Protein AF-A0A817L9W0-F1 (afdb_monomer_lite)

Radius of gyration: 20.95 Å; chains: 1; bounding box: 48×30×59 Å

Secondary structure (DSSP, 8-state):
---TTEE----TTTS------------TT--TT------------SSPPSEE------S--SSTTT--PPTT-S--PPP----EEEEEEEEPTT--EEEEEEEE--

Structure (mmCIF, N/CA/C/O backbone):
data_AF-A0A817L9W0-F1
#
_entry.id   AF-A0A817L9W0-F1
#
loop_
_atom_site.group_PDB
_atom_site.id
_atom_site.type_symbol
_atom_site.label_atom_id
_atom_site.label_alt_id
_atom_site.label_comp_id
_atom_site.label_asym_id
_atom_site.label_entity_id
_atom_site.label_seq_id
_atom_site.pdbx_PDB_ins_code
_atom_site.Cartn_x
_atom_site.Cartn_y
_atom_site.Cartn_z
_a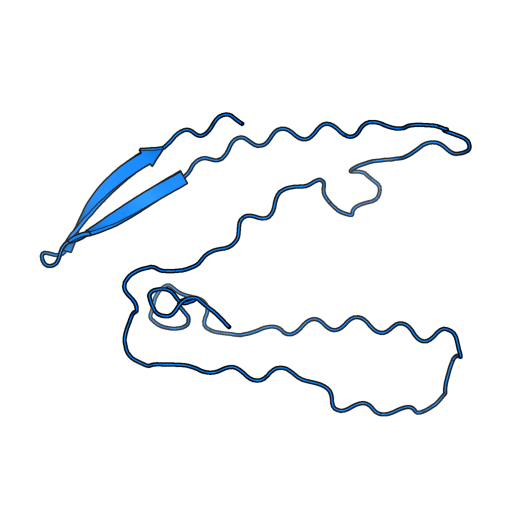tom_site.occupancy
_atom_site.B_iso_or_equiv
_atom_site.auth_seq_id
_atom_site.auth_comp_id
_atom_site.auth_asym_id
_atom_site.auth_atom_id
_atom_site.pdbx_PDB_model_num
ATOM 1 N N . GLU A 1 1 ? -13.184 -11.015 0.158 1.00 76.12 1 GLU A N 1
ATOM 2 C CA . GLU A 1 1 ? -14.066 -10.280 1.092 1.00 76.12 1 GLU A CA 1
ATOM 3 C C . GLU A 1 1 ? -13.338 -10.066 2.410 1.00 76.12 1 GLU A C 1
ATOM 5 O O . GLU A 1 1 ? -12.434 -10.840 2.706 1.00 76.12 1 GLU A O 1
ATOM 10 N N . PHE A 1 2 ? -13.691 -9.031 3.174 1.00 86.88 2 PHE A N 1
ATOM 11 C CA . PHE A 1 2 ? -13.163 -8.853 4.532 1.00 86.88 2 PHE A CA 1
ATOM 12 C C . PHE A 1 2 ? -13.847 -9.811 5.517 1.00 86.88 2 PHE A C 1
ATOM 14 O O . PHE A 1 2 ? -15.018 -10.141 5.303 1.00 86.88 2 PHE A O 1
ATOM 21 N N . PRO A 1 3 ? -13.165 -10.230 6.602 1.00 92.50 3 PRO A N 1
ATOM 22 C CA . PRO A 1 3 ? -13.812 -10.952 7.692 1.00 92.50 3 PRO A CA 1
ATOM 23 C C . PRO A 1 3 ? -15.054 -10.206 8.194 1.00 92.50 3 PRO A C 1
ATOM 25 O O . PRO A 1 3 ? -15.073 -8.978 8.251 1.00 92.50 3 PRO A O 1
ATOM 28 N N . ALA A 1 4 ? -16.100 -10.936 8.588 1.00 91.19 4 ALA A N 1
ATOM 29 C CA . ALA A 1 4 ? -17.378 -10.328 8.977 1.00 91.19 4 ALA A CA 1
ATOM 30 C C . ALA A 1 4 ? -17.247 -9.306 10.126 1.00 91.19 4 ALA A C 1
ATOM 32 O O . ALA A 1 4 ? -17.977 -8.316 10.161 1.00 91.19 4 ALA A O 1
ATOM 33 N N . ILE A 1 5 ? -16.294 -9.539 11.032 1.00 94.12 5 ILE A N 1
ATOM 34 C CA . ILE A 1 5 ? -16.035 -8.727 12.228 1.00 94.12 5 IL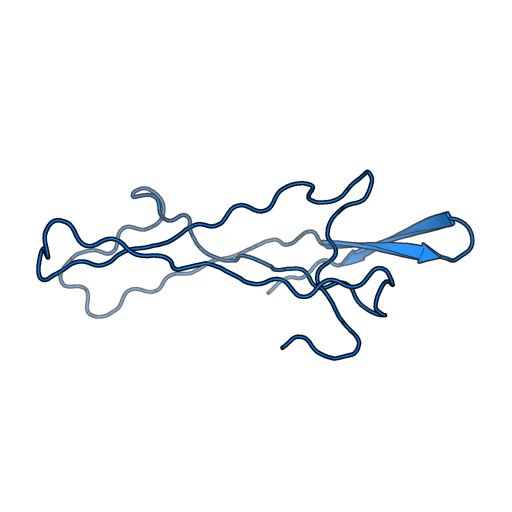E A CA 1
ATOM 35 C C . ILE A 1 5 ? -15.127 -7.516 11.982 1.00 94.12 5 ILE A C 1
ATOM 37 O O . ILE A 1 5 ? -14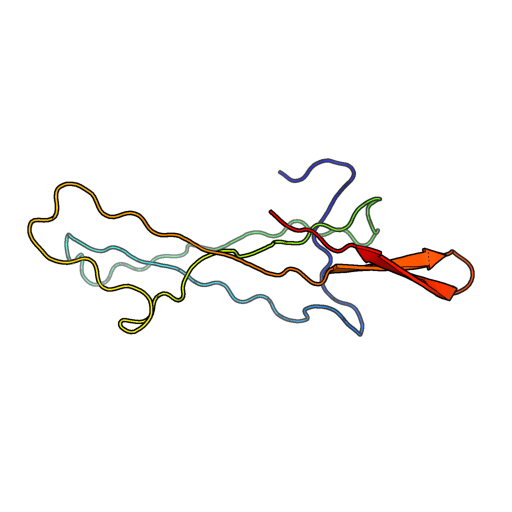.930 -6.733 12.909 1.00 94.12 5 ILE A O 1
ATOM 41 N N . SER A 1 6 ? -14.569 -7.344 10.777 1.00 92.06 6 SER A N 1
ATOM 42 C CA . SER A 1 6 ? -13.600 -6.277 10.503 1.00 92.06 6 SER A CA 1
ATOM 43 C C . SER A 1 6 ? -13.831 -5.544 9.186 1.00 92.06 6 SER A C 1
ATOM 45 O O . SER A 1 6 ? -14.391 -6.096 8.242 1.00 92.06 6 SER A O 1
ATOM 47 N N . GLY A 1 7 ? -13.460 -4.267 9.106 1.00 90.50 7 GLY A N 1
ATOM 48 C CA . GLY A 1 7 ? -13.636 -3.445 7.904 1.00 90.50 7 GLY A CA 1
ATOM 49 C C . GLY A 1 7 ? -12.647 -2.287 7.844 1.00 90.50 7 GLY A C 1
ATOM 50 O O . GLY A 1 7 ? -12.060 -1.940 8.856 1.00 90.50 7 GLY A O 1
ATOM 51 N N . TYR A 1 8 ? -12.448 -1.713 6.659 1.00 89.00 8 TYR A N 1
ATOM 52 C CA . TYR A 1 8 ? -11.607 -0.526 6.488 1.00 89.00 8 TYR A CA 1
ATOM 53 C C . TYR A 1 8 ? -12.465 0.732 6.667 1.00 89.00 8 TYR A C 1
ATOM 55 O O . TYR A 1 8 ? -13.450 0.901 5.938 1.00 89.00 8 TYR A O 1
ATOM 63 N N . SER A 1 9 ? -12.126 1.565 7.647 1.00 86.69 9 SER A N 1
ATOM 64 C CA . SER A 1 9 ? -12.876 2.784 7.974 1.00 86.69 9 SER A CA 1
ATOM 65 C C . SER A 1 9 ? -12.590 3.888 6.953 1.00 86.69 9 SER A C 1
ATOM 67 O O . SER A 1 9 ? -11.448 4.080 6.531 1.00 86.69 9 SER A O 1
ATOM 69 N N . VAL A 1 10 ? -13.644 4.567 6.497 1.00 87.06 10 VAL A N 1
ATOM 70 C CA . VAL A 1 10 ? -13.564 5.677 5.537 1.00 87.06 10 VAL A CA 1
ATOM 71 C C . VAL A 1 10 ? -14.566 6.773 5.905 1.00 87.06 10 VAL A C 1
ATOM 73 O O . VAL A 1 10 ? -15.714 6.486 6.255 1.00 87.06 10 VAL A O 1
ATOM 76 N N . GLY A 1 11 ? -14.179 8.036 5.710 1.00 81.38 11 GLY A N 1
ATOM 77 C CA . GLY A 1 11 ? -15.020 9.206 5.981 1.00 81.38 11 GLY A CA 1
ATOM 78 C C . GLY A 1 11 ? -14.883 9.786 7.398 1.00 81.38 11 GLY A C 1
ATOM 79 O O . GLY A 1 11 ? -13.888 9.609 8.078 1.00 81.38 11 GLY A O 1
ATOM 80 N N . GLY A 1 12 ? -15.859 10.579 7.842 1.00 77.06 12 GLY A N 1
ATOM 81 C CA . GLY A 1 12 ? -15.771 11.278 9.132 1.00 77.06 12 GLY A CA 1
ATOM 82 C C . GLY A 1 12 ? -14.769 12.442 9.156 1.00 77.06 12 GLY A C 1
ATOM 83 O O . GLY A 1 12 ? -14.188 12.831 8.138 1.00 77.06 12 GLY A O 1
ATOM 84 N N . ASP A 1 13 ? -14.606 13.047 10.332 1.00 78.69 13 ASP A N 1
ATOM 85 C CA . ASP A 1 13 ? -13.842 14.293 10.473 1.00 78.69 13 ASP A CA 1
ATOM 86 C C . ASP A 1 13 ? -12.323 14.085 10.385 1.00 78.69 13 ASP A C 1
ATOM 88 O O . ASP A 1 13 ? -11.611 14.998 9.959 1.00 78.69 13 ASP A O 1
ATOM 92 N N . PHE A 1 14 ? -11.850 12.875 10.706 1.00 71.75 14 PHE A N 1
ATOM 93 C CA . PHE A 1 14 ? -10.427 12.542 10.836 1.00 71.75 14 PHE A CA 1
ATOM 94 C C . PHE A 1 14 ? -9.925 11.447 9.878 1.00 71.75 14 PHE A C 1
ATOM 96 O O . PHE A 1 14 ? -8.731 11.158 9.899 1.00 71.75 14 PHE A O 1
ATOM 103 N N . GLU A 1 15 ? -10.777 10.842 9.040 1.00 73.69 15 GLU A N 1
ATOM 104 C CA . GLU A 1 15 ? -10.359 9.765 8.124 1.00 73.69 15 GLU A CA 1
ATOM 105 C C . GLU A 1 15 ? -10.319 10.213 6.651 1.00 73.69 15 GLU A C 1
ATOM 107 O O . GLU A 1 15 ? -10.567 11.370 6.290 1.00 73.69 15 GLU A O 1
ATOM 112 N N . ILE A 1 16 ? -9.955 9.273 5.775 1.00 76.06 16 ILE A N 1
ATOM 113 C CA . ILE A 1 16 ? -9.792 9.480 4.335 1.00 76.06 16 ILE A CA 1
ATOM 114 C C . ILE A 1 16 ? -11.121 9.935 3.712 1.00 76.06 16 ILE A C 1
ATOM 116 O O . ILE A 1 16 ? -12.129 9.232 3.775 1.00 76.06 16 ILE A O 1
ATOM 120 N N . LYS A 1 17 ? -11.107 11.106 3.061 1.00 82.81 17 LYS A N 1
ATOM 121 C CA . LYS A 1 17 ? -12.293 11.707 2.415 1.00 82.81 17 LYS A CA 1
ATOM 122 C C . LYS A 1 17 ? -12.421 11.382 0.928 1.00 82.81 17 LYS A C 1
ATOM 124 O O . LYS A 1 17 ? -13.505 11.496 0.363 1.00 82.81 17 LYS A O 1
ATOM 129 N N . TYR A 1 18 ? -11.320 10.985 0.296 1.00 86.12 18 TYR A N 1
ATOM 130 C CA . TYR A 1 18 ? -11.246 10.743 -1.141 1.00 86.12 18 TYR A CA 1
ATOM 131 C C . TYR A 1 18 ? -10.560 9.416 -1.421 1.00 86.12 18 TYR A C 1
ATOM 133 O O . TYR A 1 18 ? -9.561 9.080 -0.793 1.00 86.12 18 TYR A O 1
ATOM 141 N N . ASN A 1 19 ? -11.072 8.694 -2.410 1.00 85.69 19 ASN A N 1
ATOM 142 C CA . ASN A 1 19 ? -10.444 7.478 -2.900 1.00 85.69 19 ASN A CA 1
ATOM 143 C C . ASN A 1 19 ? -9.655 7.805 -4.166 1.00 85.69 19 ASN A C 1
ATOM 145 O O . ASN A 1 19 ? -10.185 8.439 -5.080 1.00 85.69 19 ASN A O 1
ATOM 149 N N . MET A 1 20 ? -8.409 7.346 -4.228 1.00 89.00 20 MET A N 1
ATOM 150 C CA . MET A 1 20 ? -7.593 7.396 -5.435 1.00 89.00 20 MET A CA 1
ATOM 151 C C . MET A 1 20 ? -7.486 5.989 -6.010 1.00 89.00 20 MET A C 1
ATOM 153 O O . MET A 1 20 ? -7.133 5.051 -5.299 1.00 89.00 20 MET A O 1
ATOM 157 N N . VAL A 1 21 ? -7.774 5.845 -7.301 1.00 90.25 21 VAL A N 1
ATOM 158 C CA . VAL A 1 21 ? -7.580 4.581 -8.013 1.00 90.25 21 VAL A CA 1
ATOM 159 C C . VAL A 1 21 ? -6.355 4.718 -8.904 1.00 90.25 21 VAL A C 1
ATOM 161 O O . VAL A 1 21 ? -6.351 5.517 -9.838 1.00 90.25 21 VAL A O 1
ATOM 164 N N . GLN A 1 22 ? -5.320 3.932 -8.614 1.00 92.50 22 GLN A N 1
ATOM 165 C CA . GLN A 1 22 ? -4.154 3.778 -9.477 1.00 92.50 22 GLN A CA 1
ATOM 166 C C . GLN A 1 22 ? -4.344 2.528 -10.344 1.00 92.50 22 GLN A C 1
ATOM 168 O O . GLN A 1 22 ? -4.636 1.451 -9.828 1.00 92.50 22 GLN A O 1
ATOM 173 N N . MET A 1 23 ? -4.196 2.668 -11.663 1.00 92.75 23 MET A N 1
ATOM 174 C CA . MET A 1 23 ? -4.299 1.561 -12.621 1.00 92.75 23 MET A CA 1
ATOM 175 C C . MET A 1 23 ? -2.987 1.417 -13.383 1.00 92.75 23 MET A C 1
ATOM 177 O O . MET A 1 23 ? -2.453 2.402 -13.890 1.00 92.75 23 MET A O 1
ATOM 181 N N . HIS A 1 24 ? -2.482 0.190 -13.475 1.00 93.31 24 HIS A N 1
ATOM 182 C CA . HIS A 1 24 ? -1.279 -0.143 -14.234 1.00 93.31 24 HIS A CA 1
ATOM 183 C C . HIS A 1 24 ? -1.696 -0.876 -15.509 1.00 93.31 24 HIS A C 1
ATOM 185 O O . HIS A 1 24 ? -2.335 -1.925 -15.438 1.00 93.31 24 HIS A O 1
ATOM 191 N N . TYR A 1 25 ? -1.339 -0.326 -16.669 1.00 92.62 25 TYR A N 1
ATOM 192 C CA . TYR A 1 25 ? -1.593 -0.945 -17.967 1.00 92.62 25 TYR A CA 1
ATOM 193 C C . TYR A 1 25 ? -0.295 -1.513 -18.530 1.00 92.62 25 TYR A C 1
ATOM 195 O O . TYR A 1 25 ? 0.672 -0.777 -18.708 1.00 92.62 25 TYR A O 1
ATOM 203 N N . ASP A 1 26 ? -0.307 -2.798 -18.868 1.00 94.19 26 ASP A N 1
ATOM 204 C CA . ASP A 1 26 ? 0.727 -3.421 -19.688 1.00 94.19 26 ASP A CA 1
ATOM 205 C C . ASP A 1 26 ? 0.156 -3.672 -21.093 1.00 94.19 26 ASP A C 1
ATOM 207 O O . ASP A 1 26 ? -0.831 -4.393 -21.262 1.00 94.19 26 ASP A O 1
ATOM 211 N N . ASN A 1 27 ? 0.727 -3.019 -22.108 1.00 93.69 27 ASN A N 1
ATOM 212 C CA . ASN A 1 27 ? 0.265 -3.078 -23.499 1.00 93.69 27 ASN A CA 1
ATOM 213 C C . ASN A 1 27 ? 1.378 -3.597 -24.428 1.00 93.69 27 ASN A C 1
ATOM 215 O O . ASN A 1 27 ? 1.814 -2.875 -25.331 1.00 93.69 27 ASN A O 1
ATOM 219 N N . PRO A 1 28 ? 1.835 -4.853 -24.266 1.00 95.12 28 PRO A N 1
ATOM 220 C CA . PRO A 1 28 ? 2.981 -5.375 -25.014 1.00 95.12 28 PRO A CA 1
ATOM 221 C C . PRO A 1 28 ? 2.695 -5.490 -26.518 1.00 95.12 28 PRO A C 1
ATOM 223 O O . PRO A 1 28 ? 3.603 -5.421 -27.339 1.00 95.12 28 PRO A O 1
ATOM 226 N N . LYS A 1 29 ? 1.417 -5.634 -26.894 1.00 95.44 29 LYS A N 1
ATOM 227 C CA . LYS A 1 29 ? 0.955 -5.722 -28.289 1.00 95.44 29 LYS A CA 1
ATOM 228 C C . LYS A 1 29 ? 0.688 -4.356 -28.930 1.00 95.44 29 LYS A C 1
ATOM 230 O O . LYS A 1 29 ? 0.248 -4.320 -30.073 1.00 95.44 29 LYS A O 1
ATOM 235 N N . GLN A 1 30 ? 0.907 -3.265 -28.190 1.00 92.12 30 GLN A N 1
ATOM 236 C CA . GLN A 1 30 ? 0.744 -1.882 -28.648 1.00 92.12 30 GLN A CA 1
ATOM 237 C C . GLN A 1 30 ? -0.593 -1.633 -29.358 1.00 92.12 30 GLN A C 1
ATOM 239 O O . GLN A 1 30 ? -0.651 -0.972 -30.391 1.00 92.12 30 GLN A O 1
ATOM 244 N N . ILE A 1 31 ? -1.684 -2.190 -28.821 1.00 95.44 31 ILE A N 1
ATOM 245 C CA . ILE A 1 31 ? -2.993 -2.112 -29.475 1.00 95.44 31 ILE A CA 1
ATOM 246 C C . ILE A 1 31 ? -3.438 -0.642 -29.479 1.00 95.44 31 ILE A C 1
ATOM 248 O O . ILE A 1 31 ? -3.637 -0.078 -28.396 1.00 95.44 31 ILE A O 1
ATOM 252 N N . PRO A 1 32 ? -3.594 -0.009 -30.655 1.00 93.69 32 PRO A N 1
ATOM 253 C CA . PRO A 1 32 ? -3.936 1.401 -30.730 1.00 93.69 32 PRO A CA 1
ATOM 254 C C . PRO A 1 32 ? -5.415 1.613 -30.408 1.00 93.69 32 PRO A C 1
ATOM 256 O O . PRO A 1 32 ? -6.253 0.742 -30.645 1.00 93.69 32 PRO A O 1
ATOM 259 N N . ASN A 1 33 ? -5.740 2.802 -29.898 1.00 93.81 33 ASN A N 1
ATOM 260 C CA . ASN A 1 33 ? -7.116 3.266 -29.675 1.00 93.81 33 ASN A CA 1
ATOM 261 C C . ASN A 1 33 ? -7.979 2.342 -28.796 1.00 93.81 33 ASN A C 1
ATOM 263 O O . ASN A 1 33 ? -9.210 2.395 -28.852 1.00 93.81 33 ASN A O 1
ATOM 267 N N . ARG A 1 34 ? -7.359 1.497 -27.964 1.00 91.00 34 ARG A N 1
ATOM 268 C CA . ARG A 1 34 ? -8.086 0.661 -27.011 1.00 91.00 34 ARG A CA 1
ATOM 269 C C . ARG A 1 34 ? -8.649 1.543 -25.902 1.00 91.00 34 ARG A C 1
ATOM 271 O O . ARG A 1 34 ? -7.900 2.102 -25.106 1.00 91.00 34 ARG A O 1
ATOM 278 N N . ARG A 1 35 ? -9.975 1.629 -25.834 1.00 92.19 35 ARG A N 1
ATOM 279 C CA . ARG A 1 35 ? -10.683 2.217 -24.699 1.00 92.19 35 ARG A CA 1
ATOM 280 C C . ARG A 1 35 ? -11.004 1.123 -23.698 1.00 92.19 35 ARG A C 1
ATOM 282 O O . ARG A 1 35 ? -11.512 0.071 -24.075 1.00 92.19 35 ARG A O 1
ATOM 289 N N . ASP A 1 36 ? -10.715 1.399 -22.442 1.00 90.81 36 ASP A N 1
ATOM 290 C CA . ASP A 1 36 ? -11.026 0.518 -21.333 1.00 90.81 36 ASP A CA 1
ATOM 291 C C . ASP A 1 36 ? -11.983 1.222 -20.359 1.00 90.81 36 ASP A C 1
ATOM 293 O O . ASP A 1 36 ? -12.022 2.454 -20.294 1.00 90.81 36 ASP A O 1
ATOM 297 N N . SER A 1 37 ? -12.812 0.443 -19.669 1.00 90.69 37 SER A N 1
ATOM 298 C CA . SER A 1 37 ? -13.795 0.936 -18.698 1.00 90.69 37 SER A CA 1
ATOM 299 C C . SER A 1 37 ? -13.740 0.132 -17.401 1.00 90.69 37 SER A C 1
ATOM 301 O O . SER A 1 37 ? -14.778 -0.224 -16.835 1.00 90.69 37 SER A O 1
ATOM 303 N N . LEU A 1 38 ? -12.529 -0.212 -16.962 1.00 89.38 38 LEU A N 1
ATOM 304 C CA . LEU A 1 38 ? -12.306 -0.857 -15.679 1.00 89.38 38 LEU A CA 1
ATOM 305 C C . LEU A 1 38 ? -12.496 0.132 -14.527 1.00 89.38 38 LEU A C 1
ATOM 307 O O . LEU A 1 38 ? -12.438 1.353 -14.673 1.00 89.38 38 LEU A O 1
ATOM 311 N N . GLY A 1 39 ? -12.747 -0.421 -13.350 1.00 89.19 39 GLY A N 1
ATOM 312 C CA . GLY A 1 39 ? -12.973 0.340 -12.137 1.00 89.19 39 GLY A CA 1
ATOM 313 C C . GLY A 1 39 ? -13.060 -0.577 -10.931 1.00 89.19 39 GLY A C 1
ATOM 314 O O . GLY A 1 39 ? -12.931 -1.797 -11.040 1.00 89.19 39 GLY A O 1
ATOM 315 N N . ILE A 1 40 ? -13.295 0.028 -9.772 1.00 91.38 40 ILE A N 1
ATOM 316 C CA . ILE A 1 40 ? -13.419 -0.674 -8.496 1.00 91.38 40 ILE A CA 1
ATOM 317 C C . ILE A 1 40 ? -14.798 -0.364 -7.917 1.00 91.38 40 ILE A C 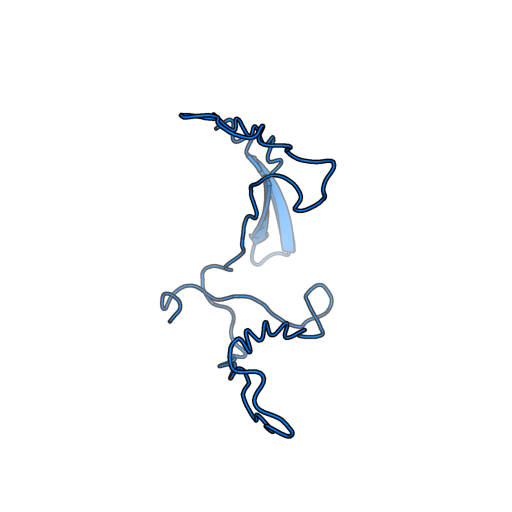1
ATOM 319 O O . ILE A 1 40 ? -15.259 0.777 -7.960 1.00 91.38 40 ILE A O 1
ATOM 323 N N . ARG A 1 41 ? -15.466 -1.387 -7.376 1.00 92.44 41 ARG A N 1
ATOM 324 C CA . ARG A 1 41 ? -16.725 -1.238 -6.641 1.00 92.44 41 ARG A CA 1
ATOM 325 C C . ARG A 1 41 ? -16.469 -1.396 -5.149 1.00 92.44 41 ARG A C 1
ATOM 327 O O . ARG A 1 41 ? -15.993 -2.442 -4.715 1.00 92.44 41 ARG A O 1
ATOM 334 N N . PHE A 1 42 ? -16.856 -0.385 -4.379 1.00 89.75 42 PHE A N 1
ATOM 335 C CA . PHE A 1 42 ? -16.811 -0.414 -2.921 1.00 89.75 42 PHE A CA 1
ATOM 336 C C . PHE A 1 42 ? -18.182 -0.786 -2.349 1.00 89.75 42 PHE A C 1
ATOM 338 O O . PHE A 1 42 ? -19.208 -0.284 -2.808 1.00 89.75 42 PHE A O 1
ATOM 345 N N . TYR A 1 43 ? -18.191 -1.647 -1.332 1.00 91.38 43 TYR A N 1
ATOM 346 C CA . TYR A 1 43 ? -19.384 -1.988 -0.558 1.00 91.38 43 TYR A CA 1
ATOM 347 C C . TYR A 1 43 ? -19.244 -1.380 0.836 1.00 91.38 43 TYR A C 1
ATOM 349 O O . TYR A 1 43 ? -18.463 -1.868 1.651 1.00 91.38 43 TYR A O 1
ATOM 357 N N . LEU A 1 44 ? -19.978 -0.297 1.087 1.00 89.25 44 LEU A N 1
ATOM 358 C CA . LEU A 1 44 ? -19.885 0.486 2.318 1.00 89.25 44 LEU A CA 1
ATOM 359 C C . LEU A 1 44 ? -21.026 0.147 3.281 1.00 89.25 44 LEU A C 1
ATOM 361 O O . LEU A 1 44 ? -22.121 -0.234 2.864 1.00 89.25 44 LEU A O 1
ATOM 365 N N . ARG A 1 45 ? -20.769 0.325 4.577 1.00 88.44 45 ARG A N 1
ATOM 366 C CA . ARG A 1 45 ? -21.765 0.264 5.652 1.00 88.44 45 ARG A CA 1
ATOM 367 C C . ARG A 1 45 ? -21.659 1.526 6.493 1.00 88.44 45 ARG A C 1
ATOM 369 O O . ARG A 1 45 ? -20.591 2.128 6.548 1.00 88.44 45 ARG A O 1
ATOM 376 N N . LYS A 1 46 ? -22.767 1.932 7.113 1.00 89.31 46 LYS A N 1
ATOM 377 C CA . LYS A 1 46 ? -22.776 3.089 8.020 1.00 89.31 46 LYS A CA 1
ATOM 378 C C . LYS A 1 46 ? -22.327 2.704 9.428 1.00 89.31 46 LYS A C 1
ATOM 380 O O . LYS A 1 46 ? -21.832 3.554 10.156 1.00 89.31 46 LYS A O 1
ATOM 385 N N . GLU A 1 47 ? -22.516 1.444 9.814 1.00 88.88 47 GLU A N 1
ATOM 386 C CA . GLU A 1 47 ? -22.154 0.942 11.135 1.00 88.88 47 GLU A CA 1
ATOM 387 C C . GLU A 1 47 ? -20.677 0.528 11.194 1.00 88.88 47 GLU A C 1
ATOM 389 O O . GLU A 1 47 ? -20.174 -0.135 10.280 1.00 88.88 47 GLU A O 1
ATOM 394 N N . ARG A 1 48 ? -19.995 0.863 12.299 1.00 84.56 48 ARG A N 1
ATOM 395 C CA . ARG A 1 48 ? -18.640 0.361 12.572 1.00 84.56 48 ARG A CA 1
ATOM 396 C C . ARG A 1 48 ? -18.676 -1.133 12.878 1.00 84.56 48 ARG A C 1
ATOM 398 O O . ARG A 1 48 ? -19.606 -1.634 13.512 1.00 84.56 48 ARG A O 1
ATOM 405 N N . ARG A 1 49 ? -17.640 -1.841 12.431 1.00 88.50 49 ARG A N 1
ATOM 406 C CA . ARG A 1 49 ? -17.387 -3.237 12.806 1.00 88.50 49 ARG A CA 1
ATOM 407 C C . ARG A 1 49 ? -16.579 -3.294 14.103 1.00 88.50 49 ARG A C 1
ATOM 409 O O . ARG A 1 49 ? -16.153 -2.269 14.619 1.00 88.50 49 ARG A O 1
ATOM 416 N N . GLN A 1 50 ? -16.396 -4.501 14.635 1.00 90.94 50 GLN A N 1
ATOM 417 C CA . GLN A 1 50 ? -15.668 -4.707 15.887 1.00 90.94 50 GLN A CA 1
ATOM 418 C C . GLN A 1 50 ? -14.189 -4.318 15.771 1.00 90.94 50 GLN A C 1
ATOM 420 O O . GLN A 1 50 ? -13.614 -3.837 16.744 1.00 90.94 50 GLN A O 1
ATOM 425 N N . TYR A 1 51 ? -13.587 -4.526 14.597 1.00 88.25 51 TYR A N 1
ATOM 426 C CA . TYR A 1 51 ? -12.184 -4.217 14.348 1.00 88.25 51 TYR A CA 1
ATOM 427 C C . TYR A 1 51 ? -12.001 -3.405 13.068 1.00 88.25 51 TYR A C 1
ATOM 429 O O . TYR A 1 51 ? -12.514 -3.774 12.006 1.00 88.25 51 TYR A O 1
ATOM 437 N N . ASP A 1 52 ? -11.205 -2.348 13.162 1.00 87.25 52 ASP A N 1
ATOM 438 C CA . ASP A 1 52 ? -10.766 -1.589 11.999 1.00 87.25 52 ASP A CA 1
ATOM 439 C C . ASP A 1 52 ? -9.564 -2.296 11.359 1.00 87.25 52 ASP A C 1
ATOM 441 O O . ASP A 1 52 ? -8.660 -2.788 12.039 1.00 87.25 52 ASP A O 1
ATOM 445 N N . LEU A 1 53 ? -9.593 -2.400 10.035 1.00 87.00 53 LEU A N 1
ATOM 446 C CA . LEU A 1 53 ? -8.488 -2.897 9.233 1.00 87.00 53 LEU A CA 1
ATOM 447 C C . LEU A 1 53 ? -7.586 -1.732 8.858 1.00 87.00 53 LEU A C 1
ATOM 449 O O . LEU A 1 53 ? -8.067 -0.677 8.454 1.00 87.00 53 LEU A O 1
ATOM 453 N N . ASP A 1 54 ? -6.288 -1.984 8.900 1.00 85.56 54 ASP A N 1
ATOM 454 C CA . ASP A 1 54 ? -5.270 -1.101 8.353 1.00 85.56 54 ASP A CA 1
ATOM 455 C C . ASP A 1 54 ? -4.221 -1.942 7.615 1.00 85.56 54 ASP A C 1
ATOM 457 O O . ASP A 1 54 ? -4.215 -3.175 7.713 1.00 85.56 54 ASP A O 1
ATOM 461 N N . TYR A 1 55 ? -3.351 -1.293 6.852 1.00 81.69 55 TYR A N 1
ATOM 462 C CA . TYR A 1 55 ? -2.269 -1.950 6.136 1.00 81.69 55 TYR A CA 1
ATOM 463 C C . TYR A 1 55 ? -0.910 -1.427 6.593 1.00 81.69 55 TYR A C 1
ATOM 465 O O . TYR A 1 55 ? -0.677 -0.232 6.745 1.00 81.69 55 TYR A O 1
ATOM 473 N N . LEU A 1 56 ? 0.024 -2.357 6.767 1.00 84.31 56 LEU A N 1
ATOM 474 C CA . LEU A 1 56 ? 1.429 -2.049 6.975 1.00 84.31 56 LEU A CA 1
ATOM 475 C C . LEU A 1 56 ? 2.171 -2.280 5.662 1.00 84.31 56 LEU A C 1
ATOM 477 O O . LEU A 1 56 ? 2.276 -3.414 5.195 1.00 84.31 56 LEU A O 1
ATOM 481 N N . THR A 1 57 ? 2.727 -1.214 5.097 1.00 80.94 57 THR A N 1
ATOM 482 C CA . THR A 1 57 ? 3.664 -1.332 3.978 1.00 80.94 57 THR A CA 1
ATOM 483 C C . THR A 1 57 ? 5.080 -1.439 4.529 1.00 80.94 57 THR A C 1
ATOM 485 O O . THR A 1 57 ? 5.559 -0.534 5.208 1.00 80.94 57 THR A O 1
ATOM 488 N N . HIS A 1 58 ? 5.758 -2.541 4.222 1.00 81.62 58 HIS A N 1
ATOM 489 C CA . HIS A 1 58 ? 7.145 -2.785 4.600 1.00 81.62 58 HIS A CA 1
ATOM 490 C C . HIS A 1 58 ? 7.961 -3.133 3.356 1.00 81.62 58 HIS A C 1
ATOM 492 O O . HIS A 1 58 ? 7.539 -3.952 2.542 1.00 81.62 58 HIS A O 1
ATOM 498 N N . GLY A 1 59 ? 9.119 -2.499 3.191 1.00 80.38 59 GLY A N 1
ATOM 499 C CA . GLY A 1 59 ? 9.923 -2.652 1.987 1.00 80.38 59 GLY A CA 1
ATOM 500 C C . GLY A 1 59 ? 11.023 -1.603 1.874 1.00 80.38 59 GLY A C 1
ATOM 501 O O . GLY A 1 59 ? 11.251 -0.809 2.788 1.00 80.38 59 GLY A O 1
ATOM 502 N N . ARG A 1 60 ? 11.708 -1.599 0.731 1.00 79.88 60 ARG A N 1
ATOM 503 C CA . ARG A 1 60 ? 12.539 -0.471 0.300 1.00 79.88 60 ARG A CA 1
ATOM 504 C C . ARG A 1 60 ? 11.742 0.381 -0.680 1.00 79.88 60 ARG A C 1
ATOM 506 O O . ARG A 1 60 ? 10.811 -0.109 -1.315 1.00 79.88 60 ARG A O 1
ATOM 513 N N . ASP A 1 61 ? 12.115 1.650 -0.778 1.00 80.19 61 ASP A N 1
ATOM 514 C CA . ASP A 1 61 ? 11.581 2.540 -1.803 1.00 80.19 61 ASP A CA 1
ATOM 515 C C . ASP A 1 61 ? 11.837 1.953 -3.208 1.00 80.19 61 ASP A C 1
ATOM 517 O O . ASP A 1 61 ? 12.789 1.210 -3.430 1.00 80.19 61 ASP A O 1
ATOM 521 N N . SER A 1 62 ? 10.955 2.262 -4.151 1.00 81.88 62 SER A N 1
ATOM 522 C CA . SER A 1 62 ? 11.071 1.855 -5.555 1.00 81.88 62 SER A CA 1
ATOM 523 C C . SER A 1 62 ? 12.061 2.711 -6.351 1.00 81.88 62 SER A C 1
ATOM 525 O O . SER A 1 62 ? 12.298 2.449 -7.530 1.00 81.88 62 SER A O 1
ATOM 527 N N . SER A 1 63 ? 12.627 3.752 -5.734 1.00 81.06 63 SER A N 1
ATOM 528 C CA . SER A 1 63 ? 13.604 4.612 -6.389 1.00 81.06 63 SER A CA 1
ATOM 529 C C . SER A 1 63 ? 14.908 3.883 -6.704 1.00 81.06 63 SER A C 1
ATOM 531 O O . SER A 1 63 ? 15.345 2.963 -6.011 1.00 81.06 63 SER A O 1
ATOM 533 N N . TYR A 1 64 ? 15.587 4.378 -7.738 1.00 70.50 64 TYR A N 1
ATOM 534 C CA . TYR A 1 64 ? 16.899 3.889 -8.162 1.00 70.50 64 TYR A CA 1
ATOM 535 C C . TYR A 1 64 ? 17.971 3.990 -7.059 1.00 70.50 64 TYR A C 1
ATOM 537 O O . TYR A 1 64 ? 18.988 3.309 -7.112 1.00 70.50 64 TYR A O 1
ATOM 545 N N . PHE A 1 65 ? 17.752 4.834 -6.047 1.00 73.19 65 PHE A N 1
ATOM 546 C CA . PHE A 1 65 ? 18.673 5.017 -4.925 1.00 73.19 65 PHE A CA 1
ATOM 547 C C . PHE A 1 65 ? 18.447 4.024 -3.778 1.00 73.19 65 PHE A C 1
ATOM 549 O O . PHE A 1 65 ? 19.229 4.007 -2.830 1.00 73.19 65 PHE A O 1
ATOM 556 N N . ALA A 1 66 ? 17.386 3.215 -3.830 1.00 80.12 66 ALA A N 1
ATOM 557 C CA . ALA A 1 66 ? 16.998 2.361 -2.717 1.00 80.12 66 ALA A CA 1
ATOM 558 C C . ALA A 1 66 ? 17.737 1.015 -2.700 1.00 80.12 66 ALA A C 1
ATOM 560 O O . ALA A 1 66 ? 18.266 0.615 -1.662 1.00 80.12 66 ALA A O 1
ATOM 561 N N . ILE A 1 67 ? 17.768 0.309 -3.834 1.00 83.44 67 ILE A N 1
ATOM 562 C CA . ILE A 1 67 ? 18.508 -0.944 -4.014 1.00 83.44 67 ILE A CA 1
ATOM 563 C C . ILE A 1 67 ? 19.008 -1.010 -5.455 1.00 83.44 67 ILE A C 1
ATOM 565 O O . ILE A 1 67 ? 18.212 -0.956 -6.390 1.00 83.44 67 ILE A O 1
ATOM 569 N N . THR A 1 68 ? 20.305 -1.252 -5.623 1.00 86.69 68 THR A N 1
ATOM 570 C CA . THR A 1 68 ? 20.884 -1.621 -6.916 1.00 86.69 68 THR A CA 1
ATOM 571 C C . THR A 1 68 ? 21.329 -3.073 -6.852 1.00 86.69 68 THR A C 1
ATOM 573 O O . THR A 1 68 ? 22.201 -3.418 -6.055 1.00 86.69 68 THR A O 1
ATOM 576 N N . ILE A 1 69 ? 20.725 -3.923 -7.683 1.00 88.50 69 ILE A N 1
ATOM 577 C CA . ILE A 1 69 ? 21.137 -5.321 -7.837 1.00 88.50 69 ILE A CA 1
ATOM 578 C C . ILE A 1 69 ? 22.198 -5.365 -8.945 1.00 88.50 69 ILE A C 1
ATOM 580 O O . ILE A 1 69 ? 21.894 -4.947 -10.066 1.00 88.50 69 ILE A O 1
ATOM 584 N N . PRO A 1 70 ? 23.432 -5.824 -8.669 1.00 90.50 70 PRO A N 1
ATOM 585 C CA . PRO A 1 70 ? 24.457 -5.924 -9.699 1.00 90.50 70 PRO A CA 1
ATOM 586 C C . PRO A 1 70 ? 24.063 -6.931 -10.794 1.00 90.50 70 PRO A C 1
ATOM 588 O O . PRO A 1 70 ? 23.404 -7.934 -10.496 1.00 90.50 70 PRO A O 1
ATOM 591 N N . PRO A 1 71 ? 24.470 -6.704 -12.057 1.00 93.81 71 PRO A N 1
ATOM 592 C CA . PRO A 1 71 ? 24.277 -7.688 -13.117 1.00 93.81 71 PRO A CA 1
ATOM 593 C C . PRO A 1 71 ? 25.025 -8.992 -12.794 1.00 93.81 71 PRO A C 1
ATOM 595 O O . PRO A 1 71 ? 25.962 -8.993 -11.997 1.00 93.81 71 PRO A O 1
ATOM 598 N N . GLU A 1 72 ? 24.596 -10.099 -13.407 1.00 94.75 72 GLU A N 1
ATOM 599 C CA . GLU A 1 72 ? 25.264 -11.417 -13.322 1.00 94.75 72 GLU A CA 1
ATOM 600 C C . GLU A 1 72 ? 25.425 -11.973 -11.892 1.00 94.75 72 GLU A C 1
ATOM 602 O O . GLU A 1 72 ? 26.276 -12.813 -11.620 1.00 94.75 72 GLU A O 1
ATOM 607 N N . THR A 1 73 ? 24.594 -11.517 -10.953 1.00 93.94 73 THR A N 1
ATOM 608 C CA . THR A 1 73 ? 24.604 -12.009 -9.573 1.00 93.94 73 THR A CA 1
ATOM 609 C C . THR A 1 73 ? 23.665 -13.206 -9.416 1.00 93.94 73 THR A C 1
ATOM 611 O O . THR A 1 73 ? 22.449 -13.050 -9.511 1.00 93.94 73 THR A O 1
ATOM 614 N N . ASP A 1 74 ? 24.209 -14.381 -9.084 1.00 93.88 74 ASP A N 1
ATOM 615 C CA . ASP A 1 74 ? 23.418 -15.606 -8.852 1.00 93.88 74 ASP A CA 1
ATOM 616 C C . ASP A 1 74 ? 22.482 -15.499 -7.635 1.00 93.88 74 ASP A C 1
ATOM 618 O O . ASP A 1 74 ? 21.422 -16.126 -7.581 1.00 93.88 74 ASP A O 1
ATOM 622 N N . ARG A 1 75 ? 22.873 -14.709 -6.625 1.00 93.50 75 ARG A N 1
ATOM 623 C CA . ARG A 1 75 ? 22.080 -14.483 -5.412 1.00 93.50 75 ARG A CA 1
ATOM 624 C C . ARG A 1 75 ? 22.378 -13.130 -4.779 1.00 93.50 75 ARG A C 1
ATOM 626 O O . ARG A 1 75 ? 23.512 -12.846 -4.410 1.00 93.50 75 ARG A O 1
ATOM 633 N N . PHE A 1 76 ? 21.329 -12.347 -4.549 1.00 89.75 76 PHE A N 1
ATOM 634 C CA . PHE A 1 76 ? 21.393 -11.076 -3.830 1.00 89.75 76 PHE A CA 1
ATOM 635 C C . PHE A 1 76 ? 20.432 -11.104 -2.637 1.00 89.75 76 PHE A C 1
ATOM 637 O O . PHE A 1 76 ? 19.262 -11.455 -2.792 1.00 89.75 76 PHE A O 1
ATOM 644 N N . ILE A 1 77 ? 20.917 -10.777 -1.436 1.00 88.94 77 ILE A N 1
ATOM 645 C CA . ILE A 1 77 ? 20.100 -10.767 -0.214 1.00 88.94 77 ILE A CA 1
ATOM 646 C C . ILE A 1 77 ? 19.735 -9.326 0.120 1.00 88.94 77 ILE A C 1
ATOM 648 O O . ILE A 1 77 ? 20.607 -8.495 0.365 1.00 88.94 77 ILE A O 1
ATOM 652 N N . VAL A 1 78 ? 18.436 -9.051 0.184 1.00 85.62 78 VAL A N 1
ATOM 653 C CA . VAL A 1 78 ? 17.910 -7.774 0.667 1.00 85.62 78 VAL A CA 1
ATOM 654 C C . VAL A 1 78 ? 17.532 -7.934 2.134 1.00 85.62 78 VAL A C 1
ATOM 656 O O . VAL A 1 78 ? 16.650 -8.722 2.462 1.00 85.62 78 VAL A O 1
ATOM 659 N N . VAL A 1 79 ? 18.184 -7.169 3.011 1.00 83.12 79 VAL A N 1
ATOM 660 C CA . VAL A 1 79 ? 17.803 -7.066 4.426 1.00 83.12 79 VAL A CA 1
ATOM 661 C C . VAL A 1 79 ? 17.059 -5.753 4.639 1.00 83.12 79 VAL A C 1
ATOM 663 O O . VAL A 1 79 ? 17.525 -4.673 4.249 1.00 83.12 79 VAL A O 1
ATOM 666 N N . ILE A 1 80 ? 15.883 -5.847 5.249 1.00 76.81 80 ILE A N 1
ATOM 667 C CA . ILE A 1 80 ? 15.028 -4.710 5.570 1.00 76.81 80 ILE A CA 1
ATOM 668 C C . ILE A 1 80 ? 14.743 -4.787 7.062 1.00 76.81 80 ILE A C 1
ATOM 670 O O . ILE A 1 80 ? 14.287 -5.811 7.553 1.00 76.81 80 ILE A O 1
ATOM 674 N N . ILE A 1 81 ? 15.051 -3.706 7.773 1.00 72.94 81 ILE A N 1
ATOM 675 C CA . ILE A 1 81 ? 14.740 -3.553 9.192 1.00 72.94 81 ILE A CA 1
ATOM 676 C C . ILE A 1 81 ? 13.731 -2.418 9.279 1.00 72.94 81 ILE A C 1
ATOM 678 O O . ILE A 1 81 ? 13.936 -1.354 8.689 1.00 72.94 81 ILE A O 1
ATOM 682 N N . SER A 1 82 ? 12.623 -2.637 9.976 1.00 65.00 82 SER A N 1
ATOM 683 C CA . SER A 1 82 ? 11.651 -1.586 10.258 1.00 65.00 82 SER A CA 1
ATOM 684 C C . SER A 1 82 ? 11.418 -1.478 11.744 1.00 65.00 82 SER A C 1
ATOM 686 O O . SER A 1 82 ? 11.088 -2.454 12.403 1.00 65.00 82 SER A O 1
ATOM 688 N N . ILE A 1 83 ? 11.566 -0.258 12.249 1.00 59.22 83 ILE A N 1
ATOM 689 C CA . ILE A 1 83 ? 11.184 0.093 13.609 1.00 59.22 83 ILE A CA 1
ATOM 690 C C . ILE A 1 83 ? 9.758 0.621 13.519 1.00 59.22 83 ILE A C 1
ATOM 692 O O . ILE A 1 83 ? 9.527 1.727 13.026 1.00 59.22 83 ILE A O 1
ATOM 696 N N . ILE A 1 84 ? 8.793 -0.181 13.959 1.00 61.03 84 ILE A N 1
ATOM 697 C CA . ILE A 1 84 ? 7.381 0.196 13.936 1.00 61.03 84 ILE A CA 1
ATOM 698 C C . ILE A 1 84 ? 7.018 0.750 15.312 1.00 61.03 84 ILE A C 1
ATOM 700 O O . ILE A 1 84 ? 7.016 0.029 16.307 1.00 61.03 84 ILE A O 1
ATOM 704 N N . ASN A 1 85 ? 6.689 2.042 15.374 1.00 50.56 85 ASN A N 1
ATOM 705 C CA . ASN A 1 85 ? 6.101 2.647 16.568 1.00 50.56 85 ASN A CA 1
ATOM 706 C C . ASN A 1 85 ? 4.573 2.611 16.435 1.00 50.56 85 ASN A C 1
ATOM 708 O O . ASN A 1 85 ? 3.977 3.514 15.852 1.00 50.56 85 ASN A O 1
ATOM 712 N N . LEU A 1 86 ? 3.940 1.561 16.962 1.00 54.94 86 LEU A N 1
ATOM 713 C CA . LEU A 1 86 ? 2.482 1.435 17.001 1.00 54.94 86 LEU A CA 1
ATOM 714 C C . LEU A 1 86 ? 1.932 2.087 18.279 1.00 54.94 86 LEU A C 1
ATOM 716 O O . LEU A 1 86 ? 2.227 1.651 19.396 1.00 54.94 86 LEU A O 1
ATOM 720 N N . LYS A 1 87 ? 1.105 3.127 18.111 1.00 49.00 87 LYS A N 1
ATOM 721 C CA . LYS A 1 87 ? 0.227 3.654 19.165 1.00 49.00 87 LYS A CA 1
ATOM 722 C C . LYS A 1 87 ? -1.163 3.072 18.930 1.00 49.00 87 LYS A C 1
ATOM 724 O O . LYS A 1 87 ? -1.870 3.525 18.037 1.00 49.00 87 LYS A O 1
ATOM 729 N N . ILE A 1 88 ? -1.550 2.075 19.722 1.00 53.97 88 ILE A N 1
ATOM 730 C CA . ILE A 1 88 ? -2.932 1.587 19.713 1.00 53.97 88 ILE A CA 1
ATOM 731 C C . ILE A 1 88 ? -3.714 2.487 20.668 1.00 53.97 88 ILE A C 1
ATOM 733 O O . ILE A 1 88 ? -3.415 2.533 21.865 1.00 53.97 88 ILE A O 1
ATOM 737 N N . VAL A 1 89 ? -4.662 3.248 20.121 1.00 51.12 89 VAL A N 1
ATOM 738 C CA . VAL A 1 89 ? -5.574 4.099 20.891 1.00 51.12 89 VAL A CA 1
ATOM 739 C C . VAL A 1 89 ? -6.906 3.376 20.983 1.00 51.12 89 VAL A C 1
ATOM 741 O O . VAL A 1 89 ? -7.561 3.143 19.971 1.00 51.12 89 VAL A O 1
ATOM 744 N N . TYR A 1 90 ? -7.304 3.022 22.200 1.00 49.66 90 TYR A N 1
ATOM 745 C CA . TYR A 1 90 ? -8.662 2.570 22.471 1.00 49.66 90 TYR A CA 1
ATOM 746 C C . TYR A 1 90 ? -9.479 3.779 22.921 1.00 49.66 90 TYR A C 1
ATOM 748 O O . TYR A 1 90 ? -9.087 4.448 23.877 1.00 49.66 90 TYR A O 1
ATOM 756 N N . GLN A 1 91 ? -10.606 4.050 22.258 1.00 44.88 91 GLN A N 1
ATOM 757 C CA . GLN A 1 91 ? -11.637 4.922 22.818 1.00 44.88 91 GLN A CA 1
ATOM 758 C C . GLN A 1 91 ? -12.642 4.050 23.565 1.00 44.88 91 GLN A C 1
ATOM 760 O O . GLN A 1 91 ? -13.285 3.181 22.973 1.00 44.88 91 GLN A O 1
ATOM 765 N N . ASN A 1 92 ? -12.755 4.247 24.879 1.00 44.28 92 ASN A N 1
ATOM 766 C CA . ASN A 1 92 ? -13.857 3.659 25.630 1.00 44.28 92 ASN A CA 1
ATOM 767 C C . ASN A 1 92 ? -15.153 4.451 25.345 1.00 44.28 92 ASN A C 1
ATOM 769 O O . ASN A 1 92 ? -15.134 5.571 24.838 1.00 44.28 92 ASN A O 1
ATOM 773 N N . GLN A 1 93 ? -16.296 3.880 25.718 1.00 43.28 93 GLN A N 1
ATOM 774 C CA . GLN A 1 93 ? -17.624 4.508 25.622 1.00 43.28 93 GLN A CA 1
ATOM 775 C C . GLN A 1 93 ? -17.796 5.809 26.446 1.00 43.28 93 GLN A C 1
ATOM 777 O O . GLN A 1 93 ? -18.873 6.397 26.437 1.00 43.28 93 GLN A O 1
ATOM 782 N N . PHE A 1 94 ? -16.742 6.262 27.132 1.00 55.00 94 PHE A N 1
ATOM 783 C CA . PHE A 1 94 ? -16.687 7.473 27.951 1.00 55.00 94 PHE A CA 1
ATOM 784 C C . PHE A 1 94 ? -15.735 8.547 27.388 1.00 55.00 94 PHE A C 1
ATOM 786 O O . PHE A 1 94 ? -15.657 9.631 27.955 1.00 55.00 94 PHE A O 1
ATOM 793 N N . GLY A 1 95 ? -15.067 8.296 26.254 1.00 48.69 95 GLY A N 1
ATOM 794 C CA . GLY A 1 95 ? -14.208 9.278 25.583 1.00 48.69 95 GLY A CA 1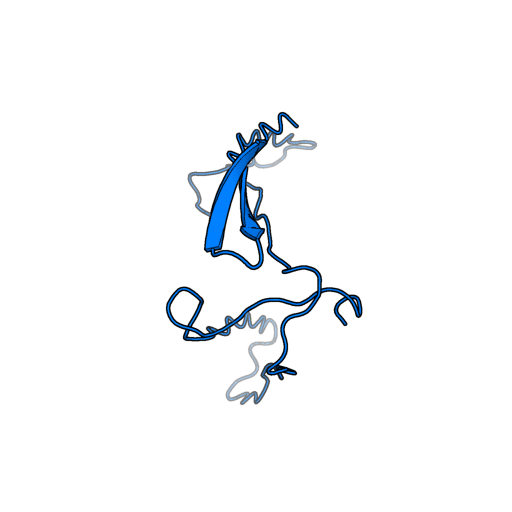
ATOM 795 C C . GLY A 1 95 ? -12.782 9.394 26.132 1.00 48.69 95 GLY A C 1
ATOM 796 O O . GLY A 1 95 ? -12.057 10.291 25.709 1.00 48.69 95 GLY A O 1
ATOM 797 N N . ASP A 1 96 ? -12.352 8.498 27.025 1.00 46.75 96 ASP A N 1
ATOM 798 C CA . ASP A 1 96 ? -10.977 8.508 27.534 1.00 46.75 96 ASP A CA 1
ATOM 799 C C . ASP A 1 96 ? -10.014 7.836 26.540 1.00 46.75 96 ASP A C 1
ATOM 801 O O . ASP A 1 96 ? -10.239 6.697 26.114 1.00 46.75 96 ASP A O 1
ATOM 805 N N . GLU A 1 97 ? -8.912 8.516 26.195 1.00 48.84 97 GLU A N 1
ATOM 806 C CA . GLU A 1 97 ? -7.815 7.927 25.419 1.00 48.84 97 GLU A CA 1
ATOM 807 C C . GLU A 1 97 ? -6.893 7.103 26.324 1.00 48.84 97 GLU A C 1
ATOM 809 O O . GLU A 1 97 ? -6.113 7.642 27.112 1.00 48.84 97 GLU A O 1
ATOM 814 N N . LEU A 1 98 ? -6.903 5.783 26.147 1.00 47.19 98 LEU A N 1
ATOM 815 C CA . LEU A 1 98 ? -5.855 4.915 26.679 1.00 47.19 98 LEU A CA 1
ATOM 816 C C . LEU A 1 98 ? -4.869 4.593 25.554 1.00 47.19 98 LEU A C 1
ATOM 818 O O . LEU A 1 98 ? -5.184 3.858 24.617 1.00 47.19 98 LEU A O 1
ATOM 822 N N . ALA A 1 99 ? -3.666 5.162 25.640 1.00 44.88 99 ALA A N 1
ATOM 823 C CA . ALA A 1 99 ? -2.576 4.883 24.714 1.00 44.88 99 ALA A CA 1
ATOM 824 C C . ALA A 1 99 ? -1.668 3.795 25.291 1.00 44.88 99 ALA A C 1
ATOM 826 O O . ALA A 1 99 ? -0.997 4.007 26.299 1.00 44.88 99 ALA A O 1
ATOM 827 N N . THR A 1 100 ? -1.603 2.639 24.635 1.00 43.06 100 THR A N 1
ATOM 828 C CA . THR A 1 100 ? -0.557 1.644 24.905 1.00 43.06 100 THR A CA 1
ATOM 829 C C . THR A 1 100 ? 0.472 1.691 23.781 1.00 43.06 100 THR A C 1
ATOM 831 O O . THR A 1 100 ? 0.124 1.653 22.599 1.00 43.06 100 THR A O 1
ATOM 834 N N . ARG A 1 101 ? 1.751 1.809 24.154 1.00 39.22 101 ARG A N 1
ATOM 835 C CA . ARG A 1 101 ? 2.884 1.735 23.227 1.00 39.22 101 ARG A CA 1
ATOM 836 C C . ARG A 1 101 ? 3.285 0.274 23.086 1.00 39.22 101 ARG A C 1
ATOM 838 O O . ARG A 1 101 ? 3.760 -0.317 24.051 1.00 39.22 101 ARG A O 1
ATOM 845 N N . LEU A 1 102 ? 3.116 -0.288 21.895 1.00 40.31 102 LEU A N 1
ATOM 846 C CA . LEU A 1 102 ? 3.675 -1.593 21.560 1.00 40.31 102 LEU A CA 1
ATOM 847 C C . LEU A 1 102 ? 4.963 -1.354 20.762 1.00 40.31 102 LEU A C 1
ATOM 849 O O . LEU A 1 102 ? 4.929 -0.697 19.721 1.00 40.31 102 LEU A O 1
ATOM 853 N N . VAL A 1 103 ? 6.097 -1.844 21.263 1.00 40.22 103 VAL A N 1
ATOM 854 C CA . VAL A 1 103 ? 7.350 -1.889 20.497 1.00 40.22 103 VAL A CA 1
ATOM 855 C C . VAL A 1 103 ? 7.446 -3.290 19.909 1.00 40.22 103 VAL A C 1
ATOM 857 O O . VAL A 1 103 ? 7.598 -4.260 20.646 1.00 40.22 103 VAL A O 1
ATOM 860 N N . LEU A 1 104 ? 7.279 -3.389 18.592 1.00 38.53 104 LEU A N 1
ATOM 861 C CA . LEU A 1 104 ? 7.507 -4.614 17.832 1.00 38.53 104 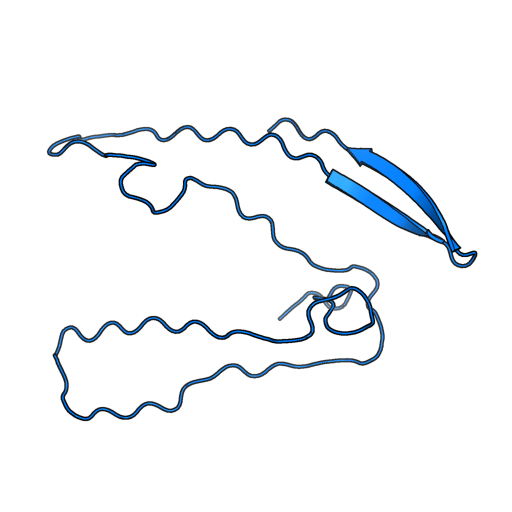LEU A CA 1
ATOM 862 C C . LEU A 1 104 ? 8.919 -4.542 17.249 1.00 38.53 104 LEU A C 1
ATOM 864 O O . LEU A 1 104 ? 9.179 -3.730 16.361 1.00 38.53 104 LEU A O 1
ATOM 868 N N . GLU A 1 105 ? 9.815 -5.377 17.767 1.00 32.94 105 GLU A N 1
ATOM 869 C CA . GLU A 1 105 ? 11.077 -5.724 17.111 1.00 32.94 105 GLU A CA 1
ATOM 870 C C . GLU A 1 105 ? 10.831 -7.030 16.342 1.00 32.94 105 GLU A C 1
ATOM 872 O O . GLU A 1 105 ? 10.400 -8.017 16.941 1.00 32.94 105 GLU A O 1
ATOM 877 N N . ILE A 1 106 ? 11.013 -7.009 15.017 1.00 45.94 106 ILE A N 1
ATOM 878 C CA . ILE A 1 106 ? 10.856 -8.172 14.124 1.00 45.94 106 ILE A CA 1
ATOM 879 C C . ILE A 1 106 ? 12.211 -8.486 13.501 1.00 45.94 106 ILE A C 1
ATOM 881 O O . ILE A 1 106 ? 12.856 -7.519 13.028 1.00 45.94 106 ILE A O 1
#

Foldseek 3Di:
DDDPQEDADADDDPHHPDDDDDDDDDCVVCDPPDDDDDDDDDDDDPDHGNYHDDDDDFDFDPDPVTDDDDPPDPDDDDDGFDFDFDFDWDQDPVRDTDTDTDTDGD

pLDDT: mean 77.83, std 17.85, range [32.94, 95.44]

Sequence (106 aa):
EFPAISGYSVGGDFEIKYNMVQMHYDNPKQIPNRRDSLGIRFYLRKERRQYDLDYLTHGRDSSYFAITIPPETDRFIVVIISIINLKIVYQNQFGDELATRLVLEI